Protein AF-A0A958E3H5-F1 (afdb_monomer_lite)

Structure (mmCIF, N/CA/C/O backbone):
data_AF-A0A958E3H5-F1
#
_entry.id   AF-A0A958E3H5-F1
#
loop_
_atom_site.group_PDB
_atom_site.id
_atom_site.type_symbol
_atom_site.label_atom_id
_atom_site.label_alt_id
_atom_site.label_comp_id
_atom_site.label_asym_id
_atom_site.label_entity_id
_atom_site.label_seq_id
_atom_site.pdbx_PDB_ins_code
_atom_site.Cartn_x
_atom_site.Cartn_y
_atom_site.Cartn_z
_atom_site.occupancy
_atom_site.B_iso_or_equiv
_atom_site.auth_seq_id
_atom_site.auth_comp_id
_atom_site.auth_asym_id
_atom_site.auth_atom_id
_atom_site.pdbx_PDB_model_num
ATOM 1 N N . MET A 1 1 ? 10.191 9.560 -13.004 1.00 45.00 1 MET A N 1
ATOM 2 C CA . MET A 1 1 ? 8.997 8.697 -12.871 1.00 45.00 1 MET A CA 1
ATOM 3 C C . MET A 1 1 ? 8.458 8.894 -11.462 1.00 45.00 1 MET A C 1
ATOM 5 O O . MET A 1 1 ? 9.260 9.005 -10.551 1.00 45.00 1 MET A O 1
ATOM 9 N N . LEU A 1 2 ? 7.150 9.041 -11.269 1.00 33.16 2 LEU A N 1
ATOM 10 C CA . LEU A 1 2 ? 6.562 9.208 -9.939 1.00 33.16 2 LEU A CA 1
ATOM 11 C C . LEU A 1 2 ? 5.829 7.917 -9.635 1.00 33.16 2 LEU A C 1
ATOM 13 O O . LEU A 1 2 ? 5.010 7.510 -10.449 1.00 33.16 2 LEU A O 1
ATOM 17 N N . VAL A 1 3 ? 6.171 7.259 -8.532 1.00 41.56 3 VAL A N 1
ATOM 18 C CA . VAL A 1 3 ? 5.537 5.992 -8.185 1.00 41.56 3 VAL A CA 1
ATOM 19 C C . VAL A 1 3 ? 4.948 6.061 -6.799 1.00 41.56 3 VAL A C 1
ATOM 21 O O . VAL A 1 3 ? 5.608 6.523 -5.872 1.00 41.56 3 VAL A O 1
ATOM 24 N N . LEU A 1 4 ? 3.679 5.664 -6.715 1.00 43.25 4 LEU A N 1
ATOM 25 C CA . LEU A 1 4 ? 2.843 5.769 -5.532 1.00 43.25 4 LEU A CA 1
ATOM 26 C C . LEU A 1 4 ? 2.570 4.381 -4.976 1.00 43.25 4 LEU A C 1
ATOM 28 O O . LEU A 1 4 ? 2.132 3.522 -5.729 1.00 43.25 4 LEU A O 1
ATOM 32 N N . VAL A 1 5 ? 2.808 4.191 -3.682 1.00 48.59 5 VAL A N 1
ATOM 33 C CA . VAL A 1 5 ? 2.469 2.964 -2.952 1.00 48.59 5 VAL A CA 1
ATOM 34 C C . VAL A 1 5 ? 1.213 3.221 -2.132 1.00 48.59 5 VAL A C 1
ATOM 36 O O . VAL A 1 5 ? 1.211 4.189 -1.388 1.00 48.59 5 VAL A O 1
ATOM 39 N N . VAL A 1 6 ? 0.164 2.402 -2.252 1.00 49.31 6 VAL A N 1
ATOM 40 C CA . VAL A 1 6 ? -0.981 2.421 -1.318 1.00 49.31 6 VAL A CA 1
ATOM 41 C C . VAL A 1 6 ? -0.869 1.215 -0.404 1.00 49.31 6 VAL A C 1
ATOM 43 O O . VAL A 1 6 ? -0.942 0.101 -0.897 1.00 49.31 6 VAL A O 1
ATOM 46 N N . VAL A 1 7 ? -0.696 1.414 0.899 1.00 50.59 7 VAL A N 1
ATOM 47 C CA . VAL A 1 7 ? -0.690 0.327 1.892 1.00 50.59 7 VAL A CA 1
ATOM 48 C C . VAL A 1 7 ? -1.861 0.506 2.843 1.00 50.59 7 VAL A C 1
ATOM 50 O O . VAL A 1 7 ? -1.972 1.579 3.433 1.00 50.59 7 VAL A O 1
ATOM 53 N N . SER A 1 8 ? -2.683 -0.535 3.036 1.00 49.81 8 SER A N 1
ATOM 54 C CA . SER A 1 8 ? -3.729 -0.538 4.065 1.00 49.81 8 SER A CA 1
ATOM 55 C C . SER A 1 8 ? -3.523 -1.568 5.162 1.00 49.81 8 SER A C 1
ATOM 57 O O . SER A 1 8 ? -3.298 -2.738 4.892 1.00 49.81 8 SER A O 1
ATOM 59 N N . VAL A 1 9 ? -3.660 -1.148 6.418 1.00 53.19 9 VAL A N 1
ATOM 60 C CA . VAL A 1 9 ? -3.528 -2.020 7.593 1.00 53.19 9 VAL A CA 1
ATOM 61 C C . VAL A 1 9 ? -4.910 -2.154 8.266 1.00 53.19 9 VAL A C 1
ATOM 63 O O . VAL A 1 9 ? -5.627 -1.159 8.391 1.00 53.19 9 VAL A O 1
ATOM 66 N N . GLY A 1 10 ? -5.310 -3.378 8.643 1.00 43.47 10 GLY A N 1
ATOM 67 C CA . GLY A 1 10 ? -6.672 -3.732 9.093 1.00 43.47 10 GLY A CA 1
ATOM 68 C C . GLY A 1 10 ? -7.122 -3.174 10.459 1.00 43.47 10 GLY A C 1
ATOM 69 O O . GLY A 1 10 ? -6.306 -2.757 11.284 1.00 43.47 10 GLY A O 1
ATOM 70 N N . SER A 1 11 ? -8.446 -3.161 10.688 1.00 54.00 11 SER A N 1
ATOM 71 C CA . SER A 1 11 ? -9.136 -2.465 11.793 1.00 54.00 11 SER A CA 1
ATOM 72 C C . SER A 1 11 ? -9.167 -3.224 13.137 1.00 54.00 11 SER A C 1
ATOM 74 O O . SER A 1 11 ? -9.279 -4.447 13.171 1.00 54.00 11 SER A O 1
ATOM 76 N N . PHE A 1 12 ? -9.188 -2.482 14.256 1.00 53.25 12 PHE A N 1
ATOM 77 C CA . PHE A 1 12 ? -9.362 -3.007 15.623 1.00 53.25 12 PHE A CA 1
ATOM 78 C C . PHE A 1 12 ? -10.599 -2.413 16.313 1.00 53.25 12 PHE A C 1
ATOM 80 O O . PHE A 1 12 ? -10.839 -1.206 16.243 1.00 53.25 12 PHE A O 1
ATOM 87 N N . ALA A 1 13 ? -11.354 -3.257 17.023 1.00 46.94 13 ALA A N 1
ATOM 88 C CA . ALA A 1 13 ? -12.498 -2.867 17.842 1.00 46.94 13 ALA A CA 1
ATOM 89 C C . ALA A 1 13 ? -12.121 -2.791 19.337 1.00 46.94 13 ALA A C 1
ATOM 91 O O . ALA A 1 13 ? -11.659 -3.770 19.915 1.00 46.94 13 ALA A O 1
ATOM 92 N N . SER A 1 14 ? -12.436 -1.645 19.953 1.00 47.31 14 SER A N 1
ATOM 93 C CA . SER A 1 14 ? -12.642 -1.427 21.399 1.00 47.31 14 SER A CA 1
ATOM 94 C C . SER A 1 14 ? -11.411 -1.463 22.322 1.00 47.31 14 SER A C 1
ATOM 96 O O . SER A 1 14 ? -11.161 -2.458 22.991 1.00 47.31 14 SER A O 1
ATOM 98 N N . TYR A 1 15 ? -10.717 -0.329 22.467 1.00 45.41 15 TYR A N 1
ATOM 99 C CA . TYR A 1 15 ? -9.923 -0.016 23.665 1.00 45.41 15 TYR A CA 1
ATOM 100 C C . TYR A 1 15 ? -10.195 1.432 24.106 1.00 45.41 15 TYR A C 1
ATOM 102 O O . TYR A 1 15 ? -10.646 2.250 23.312 1.00 45.41 15 TYR A O 1
ATOM 110 N N . GLU A 1 16 ? -10.025 1.725 25.394 1.00 50.16 16 GLU A N 1
ATOM 111 C CA . GLU A 1 16 ? -10.401 2.975 26.072 1.00 50.16 16 GLU A CA 1
ATOM 112 C C . GLU A 1 16 ? -9.797 4.237 25.415 1.00 50.16 16 GLU A C 1
ATOM 114 O O . GLU A 1 16 ? -8.673 4.213 24.917 1.00 50.16 16 GLU A O 1
ATOM 119 N N . GLN A 1 17 ? -10.524 5.363 25.422 1.00 50.53 17 GLN A N 1
ATOM 120 C CA . GLN A 1 17 ? -10.258 6.584 24.627 1.00 50.53 17 GLN A CA 1
ATOM 121 C C . GLN A 1 17 ? -8.812 7.131 24.652 1.00 50.53 17 GLN A C 1
ATOM 123 O O . GLN A 1 17 ? -8.397 7.766 23.683 1.00 50.53 17 GLN A O 1
ATOM 128 N N . TYR A 1 18 ? -8.028 6.884 25.706 1.00 48.97 18 TYR A N 1
ATOM 129 C CA . TYR A 1 18 ? -6.614 7.287 25.778 1.00 48.97 18 TYR A CA 1
ATOM 130 C C . TYR A 1 18 ? -5.683 6.337 25.000 1.00 48.97 18 TYR A C 1
ATOM 132 O O . TYR A 1 18 ? -4.769 6.778 24.304 1.00 48.97 18 TYR A O 1
ATOM 140 N N . SER A 1 19 ? -5.963 5.031 25.047 1.00 59.75 19 SER A N 1
ATOM 141 C CA . SER A 1 19 ? -5.261 4.002 24.271 1.00 59.75 19 SER A CA 1
ATOM 142 C C . SER A 1 19 ? -5.507 4.160 22.771 1.00 59.75 19 SER A C 1
ATOM 144 O O . SER A 1 19 ? -4.596 3.912 21.986 1.00 59.75 19 SER A O 1
ATOM 146 N N . VAL A 1 20 ? -6.695 4.620 22.365 1.00 65.50 20 VAL A N 1
ATOM 147 C CA . VAL A 1 20 ? -7.059 4.761 20.943 1.00 65.50 20 VAL A CA 1
ATOM 148 C C . VAL A 1 20 ? -6.188 5.786 20.226 1.00 65.50 20 VAL A C 1
ATOM 150 O O . VAL A 1 20 ? -5.783 5.543 19.093 1.00 65.50 20 VAL A O 1
ATOM 153 N N . ASN A 1 21 ? -5.878 6.915 20.865 1.00 73.12 21 ASN A N 1
ATOM 154 C CA . ASN A 1 21 ? -5.092 7.973 20.228 1.00 73.12 21 ASN A CA 1
ATOM 155 C C . ASN A 1 21 ? -3.615 7.592 20.087 1.00 73.12 21 ASN A C 1
ATOM 157 O O . ASN A 1 21 ? -3.035 7.791 19.021 1.00 73.12 21 ASN A O 1
ATOM 161 N N . GLU A 1 22 ? -3.018 7.008 21.128 1.00 77.44 22 GLU A N 1
ATOM 162 C CA . GLU A 1 22 ? -1.646 6.492 21.058 1.00 77.44 22 GLU A CA 1
ATOM 163 C C . GLU A 1 22 ? -1.536 5.324 20.070 1.00 77.44 22 GLU A C 1
ATOM 165 O O . GLU A 1 22 ? -0.633 5.293 19.236 1.00 77.44 22 GLU A O 1
ATOM 170 N N . PHE A 1 23 ? -2.521 4.420 20.067 1.00 76.31 23 PHE A N 1
ATOM 171 C CA . PHE A 1 23 ? -2.603 3.349 19.079 1.00 76.31 23 PHE A CA 1
ATOM 172 C C . PHE A 1 23 ? -2.701 3.898 17.655 1.00 76.31 23 PHE A C 1
ATOM 174 O O . PHE A 1 23 ? -1.942 3.476 16.788 1.00 76.31 23 PHE A O 1
ATOM 181 N N . LYS A 1 24 ? -3.597 4.864 17.414 1.00 80.38 24 LYS A N 1
ATOM 182 C CA . LYS A 1 24 ? -3.766 5.504 16.106 1.00 80.38 24 LYS A CA 1
ATOM 183 C C . LYS A 1 24 ? -2.450 6.113 15.620 1.00 80.38 24 LYS A C 1
ATOM 185 O O . LYS A 1 24 ? -2.071 5.871 14.480 1.00 80.38 24 LYS A O 1
ATOM 190 N N . ARG A 1 25 ? -1.732 6.831 16.490 1.00 85.06 25 ARG A N 1
ATOM 191 C CA . ARG A 1 25 ? -0.438 7.443 16.156 1.00 85.06 25 ARG A CA 1
ATOM 192 C C . ARG A 1 25 ? 0.620 6.397 15.811 1.00 85.06 25 ARG A C 1
ATOM 194 O O . ARG A 1 25 ? 1.323 6.539 14.815 1.00 85.06 25 ARG A O 1
ATOM 201 N N . GLU A 1 26 ? 0.745 5.345 16.616 1.00 84.12 26 GLU A N 1
ATOM 202 C 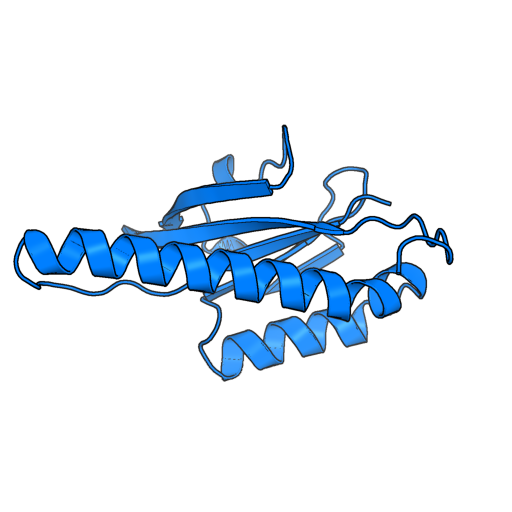CA . GLU A 1 26 ? 1.706 4.267 16.352 1.00 84.12 26 GLU A CA 1
ATOM 203 C C . GLU A 1 26 ? 1.359 3.488 15.080 1.00 84.12 26 GLU A C 1
ATOM 205 O O . GLU A 1 26 ? 2.246 3.089 14.325 1.00 84.12 26 GLU A O 1
ATOM 210 N N . PHE A 1 27 ? 0.071 3.313 14.802 1.00 83.62 27 PHE A N 1
ATOM 211 C CA . PHE A 1 27 ? -0.415 2.681 13.587 1.00 83.62 27 PHE A CA 1
ATOM 212 C C . PHE A 1 27 ? -0.114 3.520 12.340 1.00 83.62 27 PHE A C 1
ATOM 214 O O . PHE A 1 27 ? 0.451 3.004 11.379 1.00 83.62 27 PHE A O 1
ATOM 221 N N . GLU A 1 28 ? -0.401 4.823 12.387 1.00 88.50 28 GLU A N 1
ATOM 222 C CA . GLU A 1 28 ? -0.044 5.796 11.348 1.00 88.50 28 GLU A CA 1
ATOM 223 C C . GLU A 1 28 ? 1.464 5.815 11.085 1.00 88.50 28 GLU A C 1
ATOM 225 O O . GLU A 1 28 ? 1.903 5.713 9.939 1.00 88.50 28 GLU A O 1
ATOM 230 N N . LYS A 1 29 ? 2.272 5.843 12.151 1.00 88.19 29 LYS A N 1
ATOM 231 C CA . LYS A 1 29 ? 3.734 5.800 12.063 1.00 88.19 29 LYS A CA 1
ATOM 232 C C . LYS A 1 29 ? 4.232 4.518 11.397 1.00 88.19 29 LYS A C 1
ATOM 234 O O . LYS A 1 29 ? 5.123 4.576 10.553 1.00 88.19 29 LYS A O 1
ATOM 239 N N . ARG A 1 30 ? 3.664 3.361 11.749 1.00 86.00 30 ARG A N 1
ATOM 240 C CA . ARG A 1 30 ? 4.004 2.073 11.122 1.00 86.00 30 ARG A CA 1
ATOM 241 C C . ARG A 1 30 ? 3.593 2.031 9.655 1.00 86.00 30 ARG A C 1
ATOM 243 O O . ARG A 1 30 ? 4.391 1.579 8.842 1.00 86.00 30 ARG A O 1
ATOM 250 N N . GLY A 1 31 ? 2.405 2.531 9.317 1.00 86.44 31 GLY A N 1
ATOM 251 C CA . GLY A 1 31 ? 1.933 2.626 7.934 1.00 86.44 31 GLY A CA 1
ATOM 252 C C . GLY A 1 31 ? 2.847 3.498 7.071 1.00 86.44 31 GLY A C 1
ATOM 253 O O . GLY A 1 31 ? 3.277 3.067 6.000 1.00 86.44 31 GLY A O 1
ATOM 254 N N . ALA A 1 32 ? 3.228 4.678 7.568 1.00 86.94 32 ALA A N 1
ATOM 255 C CA . ALA A 1 32 ? 4.177 5.561 6.889 1.00 86.94 32 ALA A CA 1
ATOM 256 C C . ALA A 1 32 ? 5.553 4.907 6.705 1.00 86.94 32 ALA A C 1
ATOM 258 O O . ALA A 1 32 ? 6.102 4.923 5.605 1.00 86.94 32 ALA A O 1
ATOM 259 N N . LEU A 1 33 ? 6.101 4.297 7.764 1.00 88.00 33 LEU A N 1
ATOM 260 C CA . LEU A 1 33 ? 7.398 3.620 7.702 1.00 88.00 33 LEU A CA 1
ATOM 261 C C . LEU A 1 33 ? 7.384 2.454 6.714 1.00 88.00 33 LEU A C 1
ATOM 263 O O . LEU A 1 33 ? 8.285 2.362 5.887 1.00 88.00 33 LEU A O 1
ATOM 267 N N . LEU A 1 34 ? 6.353 1.607 6.761 1.00 87.38 34 LEU A N 1
ATOM 268 C CA . LEU A 1 3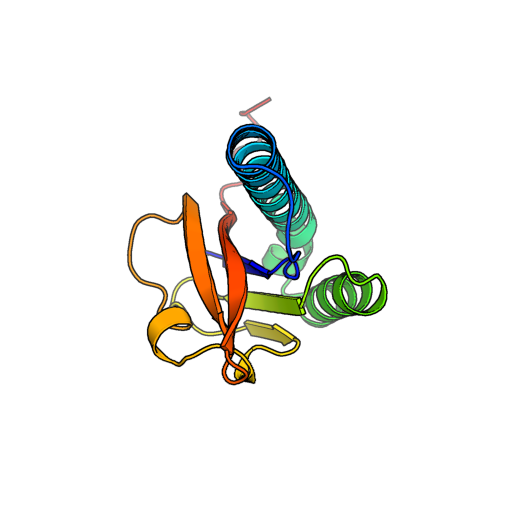4 ? 6.197 0.488 5.837 1.00 87.38 34 LEU A CA 1
ATOM 269 C C . LEU A 1 34 ? 6.151 0.988 4.391 1.00 87.38 34 LEU A C 1
ATOM 271 O O . LEU A 1 34 ? 6.924 0.529 3.558 1.00 87.38 34 LEU A O 1
ATOM 275 N N . THR A 1 35 ? 5.319 1.988 4.109 1.00 87.56 35 THR A N 1
ATOM 276 C CA . THR A 1 35 ? 5.168 2.561 2.762 1.00 87.56 35 THR A CA 1
ATOM 277 C C . THR A 1 35 ? 6.471 3.183 2.259 1.00 87.56 35 THR A C 1
ATOM 279 O O . THR A 1 35 ? 6.835 2.986 1.100 1.00 87.56 35 THR A O 1
ATOM 282 N N . LYS A 1 36 ? 7.225 3.871 3.127 1.00 87.00 36 LYS A N 1
ATOM 283 C CA . LYS A 1 36 ? 8.545 4.430 2.802 1.00 87.00 36 LYS A CA 1
ATOM 284 C C . LYS A 1 36 ? 9.590 3.342 2.538 1.00 87.00 36 LYS A C 1
ATOM 286 O O . LYS A 1 36 ? 10.338 3.428 1.568 1.00 87.00 36 LYS A O 1
ATOM 291 N N . THR A 1 37 ? 9.642 2.299 3.365 1.00 87.12 37 THR A N 1
ATOM 292 C CA . THR A 1 37 ? 10.556 1.167 3.156 1.00 87.12 37 THR A CA 1
ATOM 293 C C . THR A 1 37 ? 10.246 0.443 1.851 1.00 87.12 37 THR A C 1
ATOM 295 O O . THR A 1 37 ? 11.164 0.176 1.079 1.00 87.12 37 THR A O 1
ATOM 298 N N . LEU A 1 38 ? 8.967 0.189 1.570 1.00 87.75 38 LEU A N 1
ATOM 299 C CA . LEU A 1 38 ? 8.529 -0.418 0.315 1.00 87.75 38 LEU A CA 1
ATOM 300 C C . LEU A 1 38 ? 8.847 0.462 -0.881 1.00 87.75 38 LEU A C 1
ATOM 302 O O . LEU A 1 38 ? 9.332 -0.038 -1.883 1.00 87.75 38 LEU A O 1
ATOM 306 N N . SER A 1 39 ? 8.655 1.771 -0.752 1.00 85.94 39 SER A N 1
ATOM 307 C CA . SER A 1 39 ? 9.032 2.742 -1.777 1.00 85.94 39 SER A CA 1
ATOM 308 C C . SER A 1 39 ? 10.517 2.654 -2.133 1.00 85.94 39 SER A C 1
ATOM 310 O O . SER A 1 39 ? 10.876 2.599 -3.307 1.00 85.94 39 SER A O 1
ATOM 312 N N . ASN A 1 40 ? 11.385 2.572 -1.123 1.00 85.25 40 ASN A N 1
ATOM 313 C CA . ASN A 1 40 ? 12.827 2.454 -1.328 1.00 85.25 40 ASN A CA 1
ATOM 314 C C . ASN A 1 40 ? 13.228 1.099 -1.930 1.00 85.25 40 ASN A C 1
ATOM 316 O O . ASN A 1 40 ? 14.123 1.045 -2.767 1.00 85.25 40 ASN A O 1
ATOM 320 N N . GLN A 1 41 ? 12.575 0.005 -1.526 1.00 86.12 41 GLN A N 1
ATOM 321 C CA . GLN A 1 41 ? 12.833 -1.327 -2.087 1.00 86.12 41 GLN A CA 1
ATOM 322 C C . GLN A 1 41 ? 12.338 -1.441 -3.533 1.00 86.12 41 GLN A C 1
ATOM 324 O O . GLN A 1 41 ? 13.039 -1.970 -4.390 1.00 86.12 4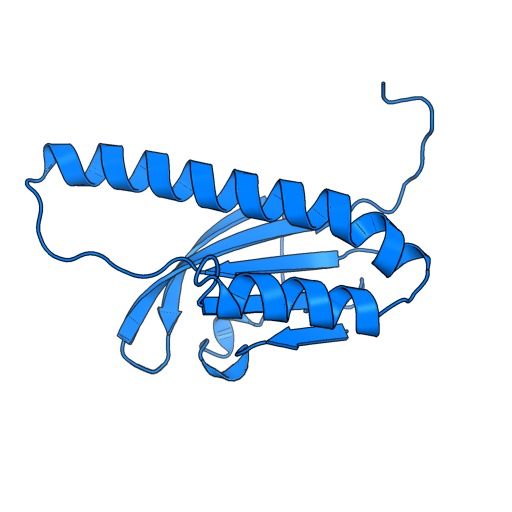1 GLN A O 1
ATOM 329 N N . ALA A 1 42 ? 11.154 -0.898 -3.812 1.00 87.00 42 ALA A N 1
ATOM 330 C CA . ALA A 1 42 ? 10.535 -0.902 -5.127 1.00 87.00 42 ALA A CA 1
ATOM 331 C C . ALA A 1 42 ? 11.272 -0.014 -6.135 1.00 87.00 42 ALA A C 1
ATOM 333 O O . ALA A 1 42 ? 11.133 -0.241 -7.334 1.00 87.00 42 ALA A O 1
ATOM 334 N N . HIS A 1 43 ? 12.062 0.969 -5.677 1.00 84.19 43 HIS A N 1
ATOM 335 C CA . HIS A 1 43 ? 12.808 1.886 -6.544 1.00 84.19 43 HIS A CA 1
ATOM 336 C C . HIS A 1 43 ? 13.586 1.145 -7.640 1.00 84.19 43 HIS A C 1
ATOM 338 O O . HIS A 1 43 ? 13.438 1.475 -8.813 1.00 84.19 43 HIS A O 1
ATOM 344 N N . TYR A 1 44 ? 14.354 0.113 -7.279 1.00 81.88 44 TYR A N 1
ATOM 345 C CA . TYR A 1 44 ? 15.142 -0.647 -8.252 1.00 81.88 44 TYR A CA 1
ATOM 346 C C . TYR A 1 44 ? 14.267 -1.374 -9.273 1.00 81.88 44 TYR A C 1
ATOM 348 O O . TYR A 1 44 ? 14.512 -1.256 -10.471 1.00 81.88 44 TYR A O 1
ATOM 356 N N . ASN A 1 45 ? 13.220 -2.063 -8.816 1.00 84.06 45 ASN A N 1
ATOM 357 C CA . ASN A 1 45 ? 12.317 -2.792 -9.705 1.00 84.06 45 ASN A CA 1
ATOM 358 C C . ASN A 1 45 ? 11.580 -1.833 -10.651 1.00 84.06 45 ASN A C 1
ATOM 360 O O . ASN A 1 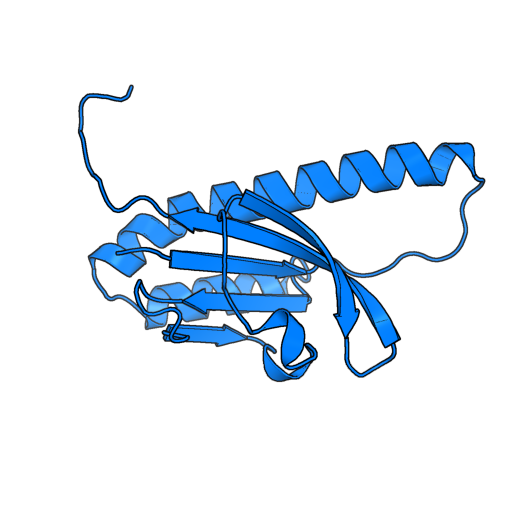45 ? 11.391 -2.135 -11.820 1.00 84.06 45 ASN A O 1
ATOM 364 N N . LEU A 1 46 ? 11.226 -0.634 -10.187 1.00 82.31 46 LEU A N 1
ATOM 365 C CA . LEU A 1 46 ? 10.581 0.383 -11.018 1.00 82.31 46 LEU A CA 1
ATOM 366 C C . LEU A 1 46 ? 11.523 0.987 -12.053 1.00 82.31 46 LEU A C 1
ATOM 368 O O . LEU A 1 46 ? 11.107 1.198 -13.186 1.00 82.31 46 LEU A O 1
ATOM 372 N N . VAL A 1 47 ? 12.775 1.264 -11.681 1.00 82.62 47 VAL A N 1
ATOM 373 C CA . VAL A 1 47 ? 13.799 1.756 -12.618 1.00 82.62 47 VAL A CA 1
ATOM 374 C C . VAL A 1 47 ? 14.104 0.716 -13.696 1.00 82.62 47 VAL A C 1
ATOM 376 O O . VAL A 1 47 ? 14.343 1.082 -14.842 1.00 82.62 47 VAL A O 1
ATOM 379 N N . MET A 1 48 ? 14.069 -0.567 -13.337 1.00 85.62 48 MET A N 1
ATOM 380 C CA . MET A 1 48 ? 14.320 -1.681 -14.254 1.00 85.62 48 MET A CA 1
ATOM 381 C C . MET A 1 48 ? 13.066 -2.178 -14.984 1.00 85.62 48 MET A C 1
ATOM 383 O O . MET A 1 48 ? 13.165 -3.142 -15.736 1.00 85.62 48 MET A O 1
ATOM 387 N N . GLU A 1 49 ? 11.904 -1.551 -14.760 1.00 87.56 49 GLU A N 1
ATOM 388 C CA . GLU A 1 49 ? 10.602 -1.999 -15.285 1.00 87.56 49 GLU A CA 1
ATOM 389 C C . GLU A 1 49 ? 10.279 -3.473 -14.954 1.00 87.56 49 GLU A C 1
ATOM 391 O O . GLU A 1 49 ? 9.527 -4.145 -15.658 1.00 87.56 49 GLU A O 1
ATOM 396 N N . ASP A 1 50 ? 10.823 -3.975 -13.844 1.00 91.81 50 ASP A N 1
ATOM 397 C CA . ASP A 1 50 ? 10.570 -5.310 -13.308 1.00 91.81 50 ASP A CA 1
ATOM 398 C C . ASP A 1 50 ? 9.231 -5.333 -12.557 1.00 91.81 50 ASP A C 1
ATOM 400 O O . ASP A 1 50 ? 9.151 -5.271 -11.325 1.00 91.81 50 ASP A O 1
ATOM 404 N N . TYR A 1 51 ? 8.147 -5.351 -13.329 1.00 92.44 51 TYR A N 1
ATOM 405 C CA . TYR A 1 51 ? 6.786 -5.358 -12.797 1.00 92.44 51 TYR A CA 1
ATOM 406 C C . TYR A 1 51 ? 6.428 -6.674 -12.100 1.00 92.44 51 TYR A C 1
ATOM 408 O O . TYR A 1 51 ? 5.678 -6.640 -11.123 1.00 92.44 51 TYR A O 1
ATOM 416 N N . ASP A 1 52 ? 7.011 -7.796 -12.528 1.00 93.25 52 ASP A N 1
ATOM 417 C CA . ASP A 1 52 ? 6.835 -9.095 -11.873 1.00 93.25 52 ASP A CA 1
ATOM 418 C C . ASP A 1 52 ? 7.413 -9.048 -10.449 1.00 93.25 52 ASP A C 1
ATOM 420 O O . ASP A 1 52 ? 6.733 -9.397 -9.481 1.00 93.25 52 ASP A O 1
ATOM 424 N N . GLY A 1 53 ? 8.619 -8.489 -10.285 1.00 92.50 53 GLY A N 1
ATOM 425 C CA . GLY A 1 53 ? 9.235 -8.295 -8.971 1.00 92.50 53 GLY A CA 1
ATOM 426 C C . GLY A 1 53 ? 8.442 -7.358 -8.050 1.00 92.50 53 GLY A C 1
ATOM 427 O O . GLY A 1 53 ? 8.426 -7.541 -6.829 1.00 92.50 53 GLY A O 1
ATOM 428 N N . LEU A 1 54 ? 7.759 -6.349 -8.599 1.00 91.75 54 LEU A N 1
ATOM 429 C CA . LEU A 1 54 ? 6.847 -5.490 -7.828 1.00 91.75 54 LEU A CA 1
ATOM 430 C C . LEU A 1 54 ? 5.570 -6.222 -7.413 1.00 91.75 54 LEU A C 1
ATOM 432 O O . LEU A 1 54 ? 5.080 -6.020 -6.299 1.00 91.75 54 LEU A O 1
ATOM 436 N N . GLU A 1 55 ? 5.022 -7.058 -8.292 1.00 94.31 55 GLU A N 1
ATOM 437 C CA . GLU A 1 55 ? 3.819 -7.830 -8.000 1.00 94.31 55 GLU A CA 1
ATOM 438 C C . GLU A 1 55 ? 4.086 -8.863 -6.903 1.00 94.31 55 GLU A C 1
ATOM 440 O O . GLU A 1 55 ? 3.325 -8.942 -5.935 1.00 94.31 55 GLU A O 1
ATOM 445 N N . ASP A 1 56 ? 5.205 -9.584 -6.990 1.00 94.44 56 ASP A N 1
ATOM 446 C CA . ASP A 1 56 ? 5.635 -10.547 -5.974 1.00 94.44 56 ASP A CA 1
ATOM 447 C C . ASP A 1 56 ? 5.870 -9.881 -4.614 1.00 94.44 56 ASP A C 1
ATOM 449 O O . ASP A 1 56 ? 5.504 -10.436 -3.569 1.00 94.44 56 ASP A O 1
ATOM 453 N N . MET A 1 57 ? 6.407 -8.656 -4.608 1.00 91.50 57 MET A N 1
ATOM 454 C CA . MET A 1 57 ? 6.551 -7.854 -3.394 1.00 91.50 57 MET A CA 1
ATOM 455 C C . MET A 1 57 ? 5.186 -7.573 -2.750 1.00 91.50 57 MET A C 1
ATOM 457 O O . MET A 1 57 ? 4.999 -7.856 -1.564 1.00 91.50 57 MET A O 1
ATOM 461 N N . LEU A 1 58 ? 4.209 -7.070 -3.515 1.00 92.75 58 LEU A N 1
ATOM 462 C CA . LEU A 1 58 ? 2.867 -6.788 -2.993 1.00 92.75 58 LEU A CA 1
ATOM 463 C C . LEU A 1 58 ? 2.140 -8.057 -2.533 1.00 92.75 58 LEU A C 1
ATOM 465 O O . LEU A 1 58 ? 1.563 -8.066 -1.444 1.00 92.75 58 LEU A O 1
ATOM 469 N N . LYS A 1 59 ? 2.214 -9.146 -3.308 1.00 93.81 59 LYS A N 1
ATOM 470 C CA . LYS A 1 59 ? 1.624 -10.445 -2.946 1.00 93.81 59 LYS A CA 1
ATOM 471 C C . LYS A 1 59 ? 2.216 -10.986 -1.651 1.00 93.81 59 LYS A C 1
ATOM 473 O O . LYS A 1 59 ? 1.471 -11.442 -0.788 1.00 93.81 59 LYS A O 1
ATOM 478 N N . THR A 1 60 ? 3.533 -10.890 -1.469 1.00 92.69 60 THR A N 1
ATOM 479 C CA . THR A 1 60 ? 4.203 -11.335 -0.238 1.00 92.69 60 THR A CA 1
ATOM 480 C C . THR A 1 60 ? 3.701 -10.560 0.979 1.00 92.69 60 THR A C 1
ATOM 482 O O . THR A 1 60 ? 3.435 -11.142 2.031 1.00 92.69 60 THR A O 1
ATOM 485 N N . LEU A 1 61 ? 3.531 -9.243 0.859 1.00 90.06 61 LEU A N 1
ATOM 486 C CA . LEU A 1 61 ? 3.005 -8.423 1.952 1.00 90.06 61 LEU A CA 1
ATOM 487 C C . LEU A 1 61 ? 1.545 -8.743 2.270 1.00 90.06 61 LEU A C 1
ATOM 489 O O . LEU A 1 61 ? 1.174 -8.800 3.444 1.00 90.06 61 LEU A O 1
ATOM 493 N N . GLN A 1 62 ? 0.736 -8.968 1.237 1.00 89.81 62 GLN A N 1
ATOM 494 C CA . GLN A 1 62 ? -0.667 -9.339 1.368 1.00 89.81 62 GLN A CA 1
ATOM 495 C C . GLN A 1 62 ? -0.815 -10.711 2.043 1.00 89.81 62 GLN A C 1
ATOM 497 O O . GLN A 1 62 ? -1.564 -10.859 3.007 1.00 89.81 62 GLN A O 1
ATOM 502 N N . GLN A 1 63 ? -0.048 -11.713 1.602 1.00 91.06 63 GLN A N 1
ATOM 503 C CA . GLN A 1 63 ? -0.043 -13.063 2.180 1.00 91.06 63 GLN A CA 1
ATOM 504 C C . GLN A 1 63 ? 0.381 -13.058 3.653 1.00 91.06 63 GLN A C 1
ATOM 506 O O . GLN A 1 63 ? -0.212 -13.758 4.475 1.00 91.06 63 GLN A O 1
ATOM 511 N N . ASN A 1 64 ? 1.364 -12.223 4.000 1.00 88.31 64 ASN A N 1
ATOM 512 C CA . ASN A 1 64 ? 1.805 -12.022 5.380 1.00 88.31 64 ASN A CA 1
ATOM 513 C C . ASN A 1 64 ? 0.882 -11.094 6.190 1.00 88.31 64 ASN A C 1
ATOM 515 O O . ASN A 1 64 ? 1.156 -10.837 7.363 1.00 88.31 64 ASN A O 1
ATOM 519 N N . LYS A 1 65 ? -0.219 -10.614 5.593 1.00 86.62 65 LYS A N 1
ATOM 520 C CA . LYS A 1 65 ? -1.222 -9.737 6.216 1.00 86.62 65 LYS A CA 1
ATOM 521 C C . LYS A 1 65 ? -0.650 -8.416 6.733 1.00 86.62 65 LYS A C 1
ATOM 523 O O . LYS A 1 65 ? -1.170 -7.840 7.688 1.00 86.62 65 LYS A O 1
ATOM 528 N N . TYR A 1 66 ? 0.426 -7.931 6.115 1.00 85.75 66 TYR A N 1
ATOM 529 C CA . TYR A 1 66 ? 0.947 -6.591 6.384 1.00 85.75 66 TYR A CA 1
ATOM 530 C C . TYR A 1 66 ? 0.127 -5.517 5.683 1.00 85.75 66 TYR A C 1
ATOM 532 O O . TYR A 1 66 ? 0.034 -4.403 6.196 1.00 85.75 66 TYR A O 1
ATOM 540 N N . ILE A 1 67 ? -0.455 -5.861 4.531 1.00 87.31 67 ILE A N 1
ATOM 541 C CA . ILE A 1 67 ? -1.301 -4.976 3.739 1.00 87.31 67 ILE A CA 1
ATOM 542 C C . ILE A 1 67 ? -2.598 -5.693 3.350 1.00 87.31 67 ILE A C 1
ATOM 544 O O . ILE A 1 67 ? -2.587 -6.899 3.115 1.00 87.31 67 ILE A O 1
ATOM 548 N N . GLU A 1 68 ? -3.694 -4.949 3.258 1.00 87.38 68 GLU A N 1
ATOM 549 C CA . GLU A 1 68 ? -4.978 -5.419 2.718 1.00 87.38 68 GLU A CA 1
ATOM 550 C C . GLU A 1 68 ? -5.123 -5.031 1.232 1.00 87.38 68 GLU A C 1
ATOM 552 O O . GLU A 1 68 ? -5.629 -5.816 0.431 1.00 87.38 68 GLU A O 1
ATOM 557 N N . VAL A 1 69 ? -4.591 -3.863 0.850 1.00 90.19 69 VAL A N 1
ATOM 558 C CA . VAL A 1 69 ? -4.472 -3.359 -0.525 1.00 90.19 69 VAL A CA 1
ATOM 559 C C . VAL A 1 69 ? -3.058 -2.843 -0.789 1.00 90.19 69 VAL A C 1
ATOM 561 O O . VAL A 1 69 ? -2.398 -2.331 0.121 1.00 90.19 69 VAL A O 1
ATOM 564 N N . GLY A 1 70 ? -2.604 -3.002 -2.033 1.00 90.25 70 GLY A N 1
ATOM 565 C CA . GLY A 1 70 ? -1.282 -2.621 -2.522 1.00 90.25 70 GLY A CA 1
ATOM 566 C C . GLY A 1 70 ? -1.358 -2.134 -3.960 1.00 90.25 70 GLY A C 1
ATOM 567 O O . GLY A 1 70 ? -1.984 -2.799 -4.775 1.00 90.25 70 GLY A O 1
ATOM 568 N N . ALA A 1 71 ? -0.715 -1.027 -4.320 1.00 91.25 71 ALA A N 1
ATOM 569 C CA . ALA A 1 71 ? -0.605 -0.629 -5.726 1.00 91.25 71 ALA A CA 1
ATOM 570 C C . ALA A 1 71 ? 0.630 0.228 -5.979 1.00 91.25 71 ALA A C 1
ATOM 572 O O . ALA A 1 71 ? 0.994 1.009 -5.108 1.00 91.25 71 ALA A O 1
ATOM 573 N N . PHE A 1 72 ? 1.217 0.088 -7.169 1.00 89.19 72 PHE A N 1
ATOM 574 C CA . PHE A 1 72 ? 2.247 0.948 -7.741 1.00 89.19 72 PHE A CA 1
ATOM 575 C C . PHE A 1 72 ? 1.689 1.673 -8.966 1.00 89.19 72 PHE A C 1
ATOM 577 O O . PHE A 1 72 ? 1.067 1.057 -9.834 1.00 89.19 72 PHE A O 1
ATOM 584 N N . TYR A 1 73 ? 1.952 2.972 -9.066 1.00 85.62 73 TYR A N 1
ATOM 585 C CA . TYR A 1 73 ? 1.492 3.821 -10.171 1.00 85.62 73 TYR A CA 1
ATOM 586 C C . TYR A 1 73 ? 2.666 4.440 -10.920 1.00 85.62 73 TYR A C 1
ATOM 588 O O . TYR A 1 73 ? 3.739 4.583 -10.358 1.00 85.62 73 TYR A O 1
ATOM 596 N N . ASN A 1 74 ? 2.492 4.825 -12.178 1.00 82.00 74 ASN A N 1
ATOM 597 C CA . ASN A 1 74 ? 3.504 5.575 -12.917 1.00 82.00 74 ASN A CA 1
ATOM 598 C C . ASN A 1 74 ? 3.315 7.095 -12.757 1.00 82.00 74 ASN A C 1
ATOM 600 O O . ASN A 1 74 ? 2.386 7.574 -12.103 1.00 82.00 74 ASN A O 1
ATOM 604 N N . ALA A 1 75 ? 4.182 7.872 -13.418 1.00 77.50 75 ALA A N 1
ATOM 605 C CA . ALA A 1 75 ? 4.145 9.335 -13.354 1.00 77.50 75 ALA A CA 1
ATOM 606 C C . ALA A 1 75 ? 2.841 9.961 -13.873 1.00 77.50 75 ALA A C 1
ATOM 608 O O . ALA A 1 75 ? 2.518 11.085 -13.502 1.00 77.50 75 ALA A O 1
ATOM 609 N N . GLY A 1 76 ? 2.106 9.240 -14.721 1.00 75.00 76 GLY A N 1
ATOM 610 C CA . GLY A 1 76 ? 0.798 9.635 -15.233 1.00 75.00 76 GLY A CA 1
ATOM 611 C C . GLY A 1 76 ? -0.362 9.155 -14.364 1.00 75.00 76 GLY A C 1
ATOM 612 O O . GLY A 1 76 ? -1.473 9.059 -14.876 1.00 75.00 76 GLY A O 1
ATOM 613 N N . ALA A 1 77 ? -0.111 8.786 -13.100 1.00 77.06 77 ALA A N 1
ATOM 614 C CA . ALA A 1 77 ? -1.104 8.223 -12.182 1.00 77.06 77 ALA A CA 1
ATOM 615 C C . ALA A 1 77 ? -1.816 6.970 -12.727 1.00 77.06 77 ALA A C 1
ATOM 617 O O . ALA A 1 77 ? -2.917 6.630 -12.302 1.00 77.06 77 ALA A O 1
ATOM 618 N N . THR A 1 78 ? -1.191 6.257 -13.667 1.00 83.19 78 THR A N 1
ATOM 619 C CA . THR A 1 78 ? -1.719 4.993 -14.185 1.00 83.19 78 THR A CA 1
ATOM 620 C C . THR A 1 78 ? -1.168 3.853 -13.347 1.00 83.19 78 THR A C 1
ATOM 622 O O . THR A 1 78 ? 0.042 3.784 -13.127 1.00 83.19 78 THR A O 1
ATOM 625 N N . GLN A 1 79 ? -2.042 2.966 -12.873 1.00 87.88 79 GLN A N 1
ATOM 626 C CA . GLN A 1 79 ? -1.624 1.776 -12.139 1.00 87.88 79 GLN A CA 1
ATOM 627 C C . GLN A 1 79 ? -0.745 0.897 -13.036 1.00 87.88 79 GLN A C 1
ATOM 629 O O . GLN A 1 79 ? -1.120 0.581 -14.163 1.00 87.88 79 GLN A O 1
ATOM 634 N N . VAL A 1 80 ? 0.409 0.500 -12.513 1.00 90.12 80 VAL A N 1
ATOM 635 C CA . VAL A 1 80 ? 1.345 -0.423 -13.164 1.00 90.12 80 VAL A CA 1
ATOM 636 C C . VAL A 1 80 ? 1.181 -1.822 -12.581 1.00 90.12 80 VAL A C 1
ATOM 638 O O . VAL A 1 80 ? 1.081 -2.793 -13.319 1.00 90.12 80 VAL A O 1
ATOM 641 N N . VAL A 1 81 ? 1.085 -1.916 -11.251 1.00 92.25 81 VAL A N 1
ATOM 642 C CA . VAL A 1 81 ? 0.898 -3.171 -10.509 1.00 92.25 81 VAL A CA 1
ATOM 643 C C . VAL A 1 81 ? -0.059 -2.920 -9.348 1.00 92.25 81 VAL A C 1
ATOM 645 O O . VAL A 1 81 ? -0.036 -1.841 -8.758 1.00 92.25 81 VAL A O 1
ATOM 648 N N . GLY A 1 82 ? -0.897 -3.894 -8.991 1.00 91.69 82 GLY A N 1
ATOM 649 C CA . GLY A 1 82 ? -1.740 -3.791 -7.804 1.00 91.69 82 GLY A CA 1
ATOM 650 C C . GLY A 1 82 ? -2.303 -5.123 -7.323 1.00 91.69 82 GLY A C 1
ATOM 651 O O . GLY A 1 82 ? -2.479 -6.052 -8.103 1.00 91.69 82 GLY A O 1
ATOM 652 N N . VAL A 1 83 ? -2.598 -5.192 -6.027 1.00 91.69 83 VAL A N 1
ATOM 653 C CA . VAL A 1 83 ? -3.256 -6.308 -5.340 1.00 91.69 83 VAL A CA 1
ATOM 654 C C . VAL A 1 83 ? -4.456 -5.767 -4.564 1.00 91.69 83 VAL A C 1
ATOM 656 O O . VAL A 1 83 ? -4.334 -4.767 -3.854 1.00 91.69 83 VAL A O 1
ATOM 659 N N . ASN A 1 84 ? -5.618 -6.410 -4.716 1.00 90.50 84 ASN A N 1
ATOM 660 C CA . ASN A 1 84 ? -6.883 -6.039 -4.061 1.00 90.50 84 ASN A CA 1
ATOM 661 C C . ASN A 1 84 ? -7.313 -4.568 -4.239 1.00 90.50 84 ASN A C 1
ATOM 663 O O . ASN A 1 84 ? -8.022 -4.020 -3.401 1.00 90.50 84 ASN A O 1
ATOM 667 N N . VAL A 1 85 ? -6.885 -3.884 -5.303 1.00 89.94 85 VAL A N 1
ATOM 668 C CA . VAL A 1 85 ? -7.167 -2.445 -5.501 1.00 89.94 85 VAL A CA 1
ATOM 669 C C . VAL A 1 85 ? -8.668 -2.163 -5.618 1.00 89.94 85 VAL A C 1
ATOM 671 O O . VAL A 1 85 ? -9.158 -1.114 -5.207 1.00 89.94 85 VAL A O 1
ATOM 674 N N . ASP A 1 86 ? -9.416 -3.141 -6.113 1.00 89.75 86 ASP A N 1
ATOM 675 C CA . ASP A 1 86 ? -10.860 -3.112 -6.293 1.00 89.75 86 ASP A CA 1
ATOM 676 C C . ASP A 1 86 ? -11.655 -3.044 -4.981 1.00 89.75 86 ASP A C 1
ATOM 678 O O . ASP A 1 86 ? -12.844 -2.721 -5.026 1.00 89.75 86 ASP A O 1
ATOM 682 N N . VAL A 1 87 ? -11.037 -3.288 -3.820 1.00 88.31 87 VAL A N 1
ATOM 683 C CA . VAL A 1 87 ? -11.710 -3.154 -2.516 1.00 88.31 87 VAL A CA 1
ATOM 684 C C . VAL A 1 87 ? -11.876 -1.695 -2.085 1.00 88.31 87 VAL A C 1
ATOM 686 O O . VAL A 1 87 ? -12.724 -1.406 -1.239 1.00 88.31 87 VAL A O 1
ATOM 689 N N . LEU A 1 88 ? -11.096 -0.772 -2.659 1.00 87.00 88 LEU A N 1
ATOM 690 C CA . LEU A 1 88 ? -11.173 0.658 -2.365 1.00 87.00 88 LEU A CA 1
ATOM 691 C C . LEU A 1 88 ? -12.279 1.349 -3.185 1.00 87.00 88 LEU A C 1
ATOM 693 O O . LEU A 1 88 ? -12.620 0.905 -4.288 1.00 87.00 88 LEU A O 1
ATOM 697 N N . PRO A 1 89 ? -12.870 2.440 -2.669 1.00 86.75 89 PRO A N 1
ATOM 698 C CA . PRO A 1 89 ? -13.768 3.279 -3.450 1.00 86.75 89 PRO A CA 1
ATOM 699 C C . PRO A 1 89 ? -12.986 4.037 -4.533 1.00 86.75 89 PRO A C 1
ATOM 701 O O . PRO A 1 89 ? -11.830 4.408 -4.340 1.00 86.75 89 PRO A O 1
ATOM 704 N N . GLU A 1 90 ? -13.628 4.312 -5.672 1.00 84.62 90 GLU A N 1
ATOM 705 C CA . GLU A 1 90 ? -12.971 4.967 -6.817 1.00 84.62 90 GLU A CA 1
ATOM 706 C C . GLU A 1 90 ? -12.371 6.336 -6.471 1.00 84.62 90 GLU A C 1
ATOM 708 O O . GLU A 1 90 ? -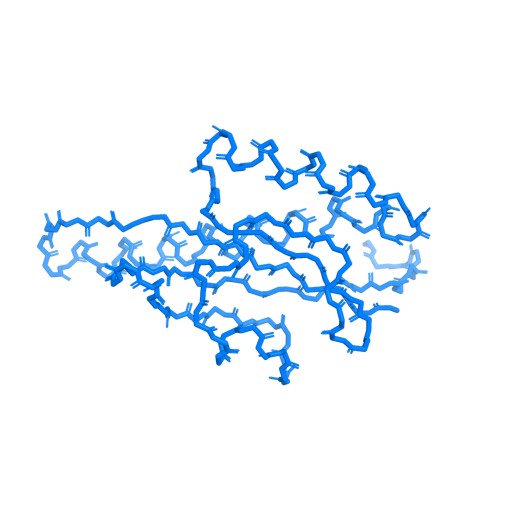11.355 6.718 -7.046 1.00 84.62 90 GLU A O 1
ATOM 713 N N . SER A 1 91 ? -12.954 7.058 -5.508 1.00 82.31 91 SER A N 1
ATOM 714 C CA . SER A 1 91 ? -12.422 8.335 -5.017 1.00 82.31 91 SER A CA 1
ATOM 715 C C . SER A 1 91 ? -11.008 8.216 -4.453 1.00 82.31 91 SER A C 1
ATOM 717 O O . SER A 1 91 ? -10.222 9.148 -4.582 1.00 82.31 91 SER A O 1
ATOM 719 N N . ASP A 1 92 ? -10.665 7.071 -3.863 1.00 82.75 92 ASP A N 1
ATOM 720 C CA . ASP A 1 92 ? -9.372 6.858 -3.208 1.00 82.75 92 ASP A CA 1
ATOM 721 C C . ASP A 1 92 ? -8.303 6.330 -4.160 1.00 82.75 92 ASP A C 1
ATOM 723 O O . ASP A 1 92 ? -7.110 6.361 -3.836 1.00 82.75 92 ASP A O 1
ATOM 727 N N . LEU A 1 93 ? -8.739 5.859 -5.330 1.00 77.81 93 LEU A N 1
ATOM 728 C CA . LEU A 1 93 ? -7.882 5.463 -6.442 1.00 77.81 93 LEU A CA 1
ATOM 729 C C . LEU A 1 93 ? -7.407 6.677 -7.247 1.00 77.81 93 LEU A C 1
ATOM 731 O O . LEU A 1 93 ? -6.446 6.575 -8.007 1.00 77.81 93 LEU A O 1
ATOM 735 N N . GLN A 1 94 ? -8.056 7.832 -7.082 1.00 75.69 94 GLN A N 1
ATOM 736 C CA . GLN A 1 94 ? -7.624 9.070 -7.715 1.00 75.69 94 GLN A CA 1
ATOM 737 C C . GLN A 1 94 ? -6.379 9.607 -7.012 1.00 75.69 94 GLN A C 1
ATOM 739 O O . GLN A 1 94 ? -6.403 10.006 -5.848 1.00 75.69 94 GLN A O 1
ATOM 744 N N . ILE A 1 95 ? -5.273 9.626 -7.750 1.00 69.62 95 ILE A N 1
ATOM 745 C CA . ILE A 1 95 ? -4.004 10.173 -7.284 1.00 69.62 95 ILE A CA 1
ATOM 746 C C . ILE A 1 95 ? -3.902 11.609 -7.785 1.00 69.62 95 ILE A C 1
ATOM 748 O O . ILE A 1 95 ? -3.597 11.854 -8.951 1.00 69.62 95 ILE A O 1
ATOM 752 N N . SER A 1 96 ? -4.157 12.565 -6.897 1.00 59.09 96 SER A N 1
ATOM 753 C CA . SER A 1 96 ? -3.965 13.992 -7.158 1.00 59.09 96 SER A CA 1
ATOM 754 C C . SER A 1 96 ? -3.399 14.678 -5.916 1.00 59.09 96 SER A C 1
ATOM 756 O O . SER A 1 96 ? -3.982 14.530 -4.847 1.00 59.09 96 SER A O 1
ATOM 758 N N . GLY A 1 97 ? -2.322 15.458 -6.053 1.00 55.59 97 GLY A N 1
ATOM 759 C CA . GLY A 1 97 ? -1.769 16.284 -4.966 1.00 55.59 97 GLY A CA 1
ATOM 760 C C . GLY A 1 97 ? -0.406 15.832 -4.428 1.00 55.59 97 GLY A C 1
ATOM 761 O O . GLY A 1 97 ? 0.253 14.991 -5.035 1.00 55.59 97 GLY A O 1
ATOM 762 N N . ASP A 1 98 ? 0.023 16.447 -3.319 1.00 54.09 98 ASP A N 1
ATOM 763 C CA . ASP A 1 98 ? 1.294 16.163 -2.637 1.00 54.09 98 ASP A CA 1
ATOM 764 C C . ASP A 1 98 ? 1.335 14.728 -2.084 1.00 54.09 98 ASP A C 1
ATOM 766 O O . ASP A 1 98 ? 0.380 14.222 -1.505 1.00 54.09 98 ASP A O 1
ATOM 770 N N . PHE A 1 99 ? 2.465 14.055 -2.300 1.00 58.44 99 PHE A N 1
ATOM 771 C CA . PHE A 1 99 ? 2.544 12.592 -2.381 1.00 58.44 99 PHE A CA 1
ATOM 772 C C . PHE A 1 99 ? 3.013 11.881 -1.100 1.00 58.44 99 PHE A C 1
ATOM 774 O O . PHE A 1 99 ? 3.295 10.682 -1.136 1.00 58.44 99 PHE A O 1
ATOM 781 N N . GLU A 1 100 ? 3.100 12.597 0.018 1.00 60.75 100 GLU A N 1
ATOM 782 C CA . GLU A 1 100 ? 3.285 12.024 1.355 1.00 60.75 100 GLU A CA 1
ATOM 783 C C . GLU A 1 100 ? 1.994 12.211 2.149 1.00 60.75 100 GLU A C 1
ATOM 785 O O . GLU A 1 100 ? 1.848 13.147 2.934 1.00 60.75 100 GLU A O 1
ATOM 790 N N . GLU A 1 101 ? 1.021 11.339 1.902 1.00 72.38 101 GLU A N 1
ATOM 791 C CA . GLU A 1 101 ? -0.311 11.482 2.481 1.00 72.38 101 GLU A CA 1
ATOM 792 C C . GLU A 1 101 ? -0.683 10.226 3.272 1.00 72.38 101 GLU A C 1
ATOM 794 O O . GLU A 1 101 ? -0.746 9.115 2.739 1.00 72.38 101 GLU A O 1
ATOM 799 N N . LEU A 1 102 ? -0.912 10.420 4.572 1.00 84.25 102 LEU A N 1
ATOM 800 C CA . LEU A 1 102 ? -1.630 9.477 5.418 1.00 84.25 102 LEU A CA 1
ATOM 801 C C . LEU A 1 102 ? -3.087 9.919 5.467 1.00 84.25 102 LEU A C 1
ATOM 803 O O . LEU A 1 102 ? -3.390 11.022 5.924 1.00 84.25 102 LEU A O 1
ATOM 807 N N . SER A 1 103 ? -3.996 9.052 5.048 1.00 85.88 103 SER A N 1
ATOM 808 C CA . SER A 1 103 ? -5.428 9.320 5.111 1.00 85.88 103 SER A CA 1
ATOM 809 C C . SER A 1 103 ? -6.182 8.090 5.590 1.00 85.88 103 SER A C 1
ATOM 811 O O . SER A 1 103 ? -5.756 6.955 5.412 1.00 85.88 103 SER A O 1
ATOM 813 N N . TRP A 1 104 ? -7.304 8.303 6.267 1.00 86.75 104 TRP A N 1
ATOM 814 C CA . TRP A 1 104 ? -8.182 7.210 6.673 1.00 86.75 104 TRP A CA 1
ATOM 815 C C . TRP A 1 104 ? -9.319 7.086 5.673 1.00 86.75 104 TRP A C 1
ATOM 817 O O . TRP A 1 104 ? -9.941 8.090 5.336 1.00 86.75 104 TRP A O 1
ATOM 827 N N . THR A 1 105 ? -9.631 5.858 5.278 1.00 87.62 105 THR A N 1
ATOM 828 C CA . THR A 1 105 ? -10.763 5.542 4.411 1.00 87.62 105 THR A CA 1
ATOM 829 C C . THR A 1 105 ? -11.521 4.303 4.889 1.00 87.62 105 THR A C 1
ATOM 831 O O . THR A 1 105 ? -11.233 3.754 5.957 1.00 87.62 105 THR A O 1
ATOM 834 N N . TYR A 1 106 ? -12.498 3.869 4.099 1.00 85.56 106 TYR A N 1
ATOM 835 C CA . TYR A 1 106 ? -13.218 2.621 4.249 1.00 85.56 106 TYR A CA 1
ATOM 836 C C . TYR A 1 106 ? -13.178 1.830 2.945 1.00 85.56 106 TYR A C 1
ATOM 838 O O . TYR A 1 106 ? -13.309 2.402 1.865 1.00 85.56 106 TYR A O 1
ATOM 846 N N . ASN A 1 107 ? -13.030 0.510 3.036 1.00 87.38 107 ASN A N 1
ATOM 847 C CA . ASN A 1 107 ? -13.245 -0.348 1.874 1.00 87.38 107 ASN A CA 1
ATOM 848 C C . ASN A 1 107 ? -14.744 -0.483 1.554 1.00 87.38 107 ASN A C 1
ATOM 850 O O . ASN A 1 107 ? -15.616 -0.043 2.309 1.00 87.38 107 ASN A O 1
ATOM 854 N N . LYS A 1 108 ? -15.058 -1.152 0.443 1.00 86.44 108 LYS A N 1
ATOM 855 C CA . LYS A 1 108 ? -16.440 -1.425 0.011 1.00 86.44 108 LYS A CA 1
ATOM 856 C C . LYS A 1 108 ? -17.266 -2.241 1.019 1.00 86.44 108 LYS A C 1
ATOM 858 O O . LYS A 1 108 ? -18.491 -2.192 0.958 1.00 86.44 108 LYS A O 1
ATOM 863 N N . ASN A 1 109 ? -16.623 -2.936 1.959 1.00 86.00 109 ASN A N 1
ATOM 864 C CA . ASN A 1 109 ? -17.282 -3.683 3.034 1.00 86.00 109 ASN A CA 1
ATOM 865 C C . ASN A 1 109 ? -17.530 -2.831 4.296 1.00 86.00 109 ASN A C 1
ATOM 867 O O . ASN A 1 109 ? -18.119 -3.320 5.258 1.00 86.00 109 ASN A O 1
ATOM 871 N N . GLY A 1 110 ? -17.104 -1.562 4.306 1.00 83.94 110 GLY A N 1
ATOM 872 C CA . GLY A 1 110 ? -17.241 -0.653 5.445 1.00 83.94 110 GLY A CA 1
ATOM 873 C C . GLY A 1 110 ? -16.149 -0.800 6.509 1.00 83.94 110 GLY A C 1
ATOM 874 O O . GLY A 1 110 ? -16.278 -0.236 7.596 1.00 83.94 110 GLY A O 1
ATOM 875 N N . GLU A 1 111 ? -15.070 -1.530 6.227 1.00 84.50 111 GLU A N 1
ATOM 876 C CA . GLU A 1 111 ? -13.937 -1.691 7.141 1.00 84.50 111 GLU A CA 1
ATOM 877 C C . GLU A 1 111 ? -12.999 -0.495 7.035 1.00 84.50 111 GLU A C 1
ATOM 879 O O . GLU A 1 111 ? -12.685 -0.029 5.939 1.00 84.50 111 GLU A O 1
ATOM 884 N N . LYS A 1 112 ? -12.541 0.009 8.183 1.00 84.88 112 LYS A N 1
ATOM 885 C CA . LYS A 1 112 ? -11.712 1.212 8.244 1.00 84.88 112 LYS A CA 1
ATOM 886 C C . LYS A 1 112 ? -10.260 0.887 7.915 1.00 84.88 112 LYS A C 1
ATOM 888 O O . LYS A 1 112 ? -9.628 0.098 8.618 1.00 84.88 112 LYS A O 1
ATOM 893 N N . LEU A 1 113 ? -9.718 1.570 6.918 1.00 85.12 113 LEU A N 1
ATOM 894 C CA . LEU A 1 113 ? -8.363 1.388 6.419 1.00 85.12 113 LEU A CA 1
ATOM 895 C C . LEU A 1 113 ? -7.553 2.675 6.580 1.00 85.12 113 LEU A C 1
ATOM 897 O O . LEU A 1 113 ? -8.063 3.775 6.373 1.00 85.12 113 LEU A O 1
ATOM 901 N N . LEU A 1 114 ? -6.279 2.540 6.938 1.00 88.38 114 LEU A N 1
ATOM 902 C CA . LEU A 1 114 ? -5.303 3.621 6.798 1.00 88.38 114 LEU A CA 1
ATOM 903 C C . LEU A 1 114 ? -4.693 3.517 5.405 1.00 88.38 114 LEU A C 1
ATOM 905 O O . LEU A 1 114 ? -4.056 2.515 5.133 1.00 88.38 114 LEU A O 1
ATOM 909 N N . LEU A 1 115 ? -4.853 4.522 4.555 1.00 87.62 115 LEU A N 1
ATOM 910 C CA . LEU A 1 115 ? -4.083 4.664 3.328 1.00 87.62 115 LEU A CA 1
ATOM 911 C C . LEU A 1 115 ? -2.799 5.419 3.645 1.00 87.62 115 LEU A C 1
ATOM 913 O O . LEU A 1 115 ? -2.827 6.527 4.180 1.00 87.62 115 LEU A O 1
ATOM 917 N N . ALA A 1 116 ? -1.673 4.821 3.289 1.00 88.06 116 ALA A N 1
ATOM 918 C CA . ALA A 1 116 ? -0.386 5.488 3.302 1.00 88.06 116 ALA A CA 1
ATOM 919 C C . ALA A 1 116 ? 0.141 5.575 1.874 1.00 88.06 116 ALA A C 1
ATOM 921 O O . ALA A 1 116 ? 0.189 4.555 1.187 1.00 88.06 116 ALA A O 1
ATOM 922 N N . ARG A 1 117 ? 0.494 6.795 1.452 1.00 85.62 117 ARG A N 1
ATOM 923 C CA . ARG A 1 117 ? 1.016 7.129 0.124 1.00 85.62 117 ARG A CA 1
ATOM 924 C C . ARG A 1 117 ? 2.415 7.715 0.246 1.00 85.62 117 ARG A C 1
ATOM 926 O O . ARG A 1 117 ? 2.670 8.525 1.133 1.00 85.62 117 ARG A O 1
ATOM 933 N N . HIS A 1 118 ? 3.314 7.296 -0.636 1.00 84.50 118 HIS A N 1
ATOM 934 C CA . HIS A 1 118 ? 4.676 7.817 -0.690 1.00 84.50 118 HIS A CA 1
ATOM 935 C C . HIS A 1 118 ? 5.156 7.888 -2.137 1.00 84.50 118 HIS A C 1
ATOM 937 O O . HIS A 1 118 ? 4.899 6.974 -2.925 1.00 84.50 118 HIS A O 1
ATOM 943 N N . LYS A 1 119 ? 5.867 8.967 -2.472 1.00 82.06 119 LYS A N 1
ATOM 944 C CA . LYS A 1 119 ? 6.502 9.162 -3.775 1.00 82.06 119 LYS A CA 1
ATOM 945 C C . LYS A 1 119 ? 7.862 8.490 -3.819 1.00 82.06 119 LYS A C 1
ATOM 947 O O . LYS A 1 119 ? 8.742 8.783 -3.017 1.00 82.06 119 LYS A O 1
ATOM 952 N N . ILE A 1 120 ? 8.072 7.657 -4.824 1.00 77.00 120 ILE A N 1
ATOM 953 C CA . ILE A 1 120 ? 9.401 7.146 -5.151 1.00 77.00 120 ILE A CA 1
ATOM 954 C C . ILE A 1 120 ? 10.087 8.182 -6.039 1.00 77.00 120 ILE A C 1
ATOM 956 O O . ILE A 1 120 ? 9.646 8.439 -7.163 1.00 77.00 120 ILE A O 1
ATOM 960 N N . ALA A 1 121 ? 11.137 8.815 -5.516 1.00 68.25 121 ALA A N 1
ATOM 961 C CA . ALA A 1 121 ? 12.026 9.645 -6.317 1.00 68.25 121 ALA A CA 1
ATOM 962 C C . ALA A 1 121 ? 12.813 8.740 -7.276 1.00 68.25 121 ALA A C 1
ATOM 964 O O . ALA A 1 121 ? 13.364 7.721 -6.864 1.00 68.25 121 ALA A O 1
ATOM 965 N N . THR A 1 122 ? 12.853 9.094 -8.559 1.00 59.47 122 THR A N 1
ATOM 966 C CA . THR A 1 122 ? 13.721 8.439 -9.558 1.00 59.47 122 THR A CA 1
ATOM 967 C C . THR A 1 122 ? 15.068 9.127 -9.714 1.00 59.47 122 THR A C 1
ATOM 969 O O . THR A 1 122 ? 15.850 8.771 -10.592 1.00 59.47 122 THR A O 1
ATOM 972 N N . ASP A 1 123 ?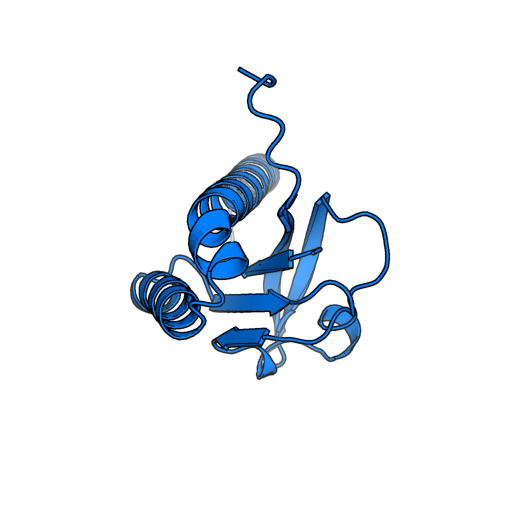 15.330 10.127 -8.886 1.00 51.00 123 ASP A N 1
ATOM 973 C CA . ASP A 1 123 ? 16.498 10.970 -9.017 1.00 51.00 123 ASP A CA 1
ATOM 974 C C . ASP A 1 123 ? 17.616 10.259 -8.258 1.00 51.00 123 ASP A C 1
ATOM 976 O O . ASP A 1 123 ? 17.803 10.446 -7.059 1.00 51.00 123 ASP A O 1
ATOM 980 N N . ALA A 1 124 ? 18.325 9.368 -8.949 1.00 42.84 124 ALA A N 1
ATOM 981 C CA . ALA A 1 124 ? 19.618 8.894 -8.489 1.00 42.84 124 ALA A CA 1
ATOM 982 C C . ALA A 1 124 ? 20.594 10.078 -8.556 1.00 42.84 124 ALA A C 1
ATOM 984 O O . ALA A 1 124 ? 21.336 10.219 -9.526 1.00 42.84 124 ALA A O 1
ATOM 985 N N . ASN A 1 125 ? 20.562 10.959 -7.554 1.00 40.69 125 ASN A N 1
ATOM 986 C CA . ASN A 1 125 ? 21.710 11.796 -7.259 1.00 40.69 125 ASN A CA 1
ATOM 987 C C . ASN A 1 125 ? 22.576 11.020 -6.253 1.00 40.69 125 ASN A C 1
ATOM 989 O O . ASN A 1 125 ? 22.152 10.845 -5.111 1.00 40.69 125 ASN A O 1
ATOM 993 N N . PRO A 1 126 ? 23.748 10.496 -6.651 1.00 43.03 126 PRO A N 1
ATOM 994 C CA . PRO A 1 126 ? 24.606 9.691 -5.777 1.00 43.03 126 PRO A CA 1
ATOM 995 C C . PRO A 1 126 ? 25.218 10.465 -4.591 1.00 43.03 126 PRO A C 1
ATOM 997 O O . PRO A 1 126 ? 25.976 9.874 -3.827 1.00 43.03 126 PRO A O 1
ATOM 1000 N N . ASP A 1 127 ? 24.877 11.745 -4.420 1.00 43.22 127 ASP A N 1
ATOM 1001 C CA . ASP A 1 127 ? 25.460 12.646 -3.422 1.00 43.22 127 ASP A CA 1
ATOM 1002 C C . ASP A 1 127 ? 24.593 12.866 -2.160 1.00 43.22 127 ASP A C 1
ATOM 1004 O O . ASP A 1 127 ? 25.037 13.563 -1.252 1.00 43.22 127 ASP A O 1
ATOM 1008 N N . ASP A 1 128 ? 23.397 12.272 -2.048 1.00 43.03 128 ASP A N 1
ATOM 1009 C CA . ASP A 1 128 ? 22.537 12.403 -0.850 1.00 43.03 128 ASP A CA 1
ATOM 1010 C C . ASP A 1 128 ? 22.757 11.261 0.174 1.00 43.03 128 ASP A C 1
ATOM 1012 O O . ASP A 1 128 ? 21.817 10.560 0.569 1.00 43.03 128 ASP A O 1
ATOM 1016 N N . VAL A 1 129 ? 24.013 11.074 0.611 1.00 39.81 129 VAL A N 1
ATOM 1017 C CA . VAL A 1 129 ? 24.396 10.251 1.786 1.00 39.81 129 VAL A CA 1
ATOM 1018 C C . VAL A 1 129 ? 24.981 11.126 2.886 1.00 39.81 129 VAL A C 1
ATOM 1020 O O . VAL A 1 129 ? 25.921 11.895 2.590 1.00 39.81 129 VAL A O 1
#

Sequence (129 aa):
MLVLVVVSVGSFASYEQYSVNEFKREFEKRGALLTKTLSNQAHYNLVMEDYDGLEDMLKTLQQNKYIEVGAFYNAGATQVVGVNVDVLPESDLQISGDFEELSWTYNKNGEKLLLARHKIATDANPDDV

Secondary structure (DSSP, 8-state):
--EEEEEEE-------HHHHHHHHHHHHHHHHHHHHHHHHHHHHHHHTT-HHHHHHHHHHHHHTTS-S-EEEE-TTS-EEEEESGGGS-HHHH---S-S-EEEEEE-TTS-EEEEEE-EE-----TT--

Radius of gyration: 15.01 Å; chains: 1; bounding box: 43×29×41 Å

Foldseek 3Di:
DKKKKWFWAFDDDDDDPVCVVVVVVVVLVLQQVVRVVLLVVCLVCVVVVVLVVNQVVQVVCVVVRVGVKIFIADPVLHTSYIDPPQQQDVVVSDDDDDFQDWDWDAGPVRTIITIGIHIRDNDPPVPPD

pLDDT: mean 76.54, std 16.93, range [33.16, 94.44]